Protein 1R0O (pdb70)

Radius of gyration: 18.07 Å; Cα contacts (8 Å, |Δi|>4): 239; chains: 2; bounding box: 42×41×43 Å

Foldseek 3Di:
DAAPFARHQFDDQAQHGRHHPVLNVLLQVCVQVVDDFDAPPDQDDDGHPVCVPVGSNNSNVSCVVRNRDPVSHDYD/DPAAQQARDQFPQAAQHGGHHPVLNVLQLVCLVVVDDFDAPDDLQDHHHPVCCVVGSNNSNVSCVVRRRDSCVRPHDD

Structure (mmCIF, N/CA/C/O backbone):
data_1R0O
#
_entry.id   1R0O
#
_cell.length_a   50.370
_cell.length_b   59.880
_cell.length_c   113.770
_cell.angle_alpha   90.00
_cell.angle_beta   90.00
_cell.angle_gamma   90.00
#
_symmetry.space_group_name_H-M   'P 21 21 21'
#
loop_
_entity.id
_entity.type
_entity.pdbx_description
1 polymer 'Ecdysone Response Element'
2 polymer 'Ecdysone Response Element'
3 polymer 'Ultraspiracle protein'
4 polymer 'Ecdysone receptor'
5 non-polymer 'ZINC ION'
6 water water
#
loop_
_atom_site.group_PDB
_atom_site.id
_atom_site.type_symbol
_atom_site.label_atom_id
_atom_site.label_alt_id
_atom_site.label_comp_id
_atom_site.label_asym_id
_atom_site.label_entity_id
_atom_site.label_seq_id
_atom_site.pdbx_PDB_ins_code
_atom_site.Cartn_x
_atom_site.Cartn_y
_atom_site.Cartn_z
_atom_site.occupancy
_atom_site.B_iso_or_equiv
_atom_site.auth_seq_id
_atom_site.auth_comp_id
_atom_site.auth_asym_id
_atom_site.auth_atom_id
_atom_site.pdbx_PDB_model_num
ATOM 738 N N . HIS C 3 9 ? 20.102 15.408 52.212 1.00 53.91 5 HIS A N 1
ATOM 739 C CA . HIS C 3 9 ? 19.279 14.312 51.627 1.00 54.53 5 HIS A CA 1
ATOM 740 C C . HIS C 3 9 ? 19.164 14.442 50.108 1.00 52.76 5 HIS A C 1
ATOM 741 O O . HIS C 3 9 ? 19.546 15.465 49.525 1.00 51.87 5 HIS A O 1
ATOM 748 N N . LEU C 3 10 ? 18.631 13.402 49.474 1.00 49.96 6 LEU A N 1
ATOM 749 C CA . LEU C 3 10 ? 18.487 13.381 48.022 1.00 47.14 6 LEU A CA 1
ATOM 750 C C . LEU C 3 10 ? 17.058 13.275 47.532 1.00 44.68 6 LEU A C 1
ATOM 751 O O . LEU C 3 10 ? 16.213 12.699 48.198 1.00 43.48 6 LEU A O 1
ATOM 756 N N . CYS C 3 11 ? 16.797 13.840 46.358 1.00 43.00 7 CYS A N 1
ATOM 757 C CA . CYS C 3 11 ? 15.472 13.757 45.763 1.00 41.65 7 CYS A CA 1
ATOM 758 C C . CYS C 3 11 ? 15.307 12.295 45.375 1.00 41.75 7 CYS A C 1
ATOM 759 O O . CYS C 3 11 ? 16.174 11.723 44.724 1.00 41.64 7 CYS A O 1
ATOM 762 N N . SER C 3 12 ? 14.205 11.679 45.776 1.00 41.01 8 SER A N 1
ATOM 763 C CA . SER C 3 12 ? 14.010 10.278 45.449 1.00 41.85 8 SER A CA 1
ATOM 764 C C . SER C 3 12 ? 13.581 10.105 43.996 1.00 40.38 8 SER A C 1
ATOM 765 O O . SER C 3 12 ? 13.626 8.998 43.455 1.00 40.50 8 SER A O 1
ATOM 768 N N . ILE C 3 13 ? 13.192 11.203 43.359 1.00 37.95 9 ILE A N 1
ATOM 769 C CA . ILE C 3 13 ? 12.763 11.154 41.970 1.00 35.78 9 ILE A CA 1
ATOM 770 C C . ILE C 3 13 ? 13.903 11.270 40.952 1.00 35.99 9 ILE A C 1
ATOM 771 O O . ILE C 3 13 ? 13.992 10.456 40.024 1.00 36.80 9 ILE A O 1
ATOM 776 N N . CYS C 3 14 ? 14.783 12.251 41.125 1.00 34.61 10 CYS A N 1
ATOM 777 C CA . CYS C 3 14 ? 15.857 12.448 40.154 1.00 32.86 10 CYS A CA 1
ATOM 778 C C . CYS C 3 14 ? 17.296 12.377 40.654 1.00 32.26 10 CYS A C 1
ATOM 779 O O . CYS C 3 14 ? 18.226 12.417 39.846 1.00 32.21 10 CYS A O 1
ATOM 782 N N . GLY C 3 15 ? 17.493 12.306 41.967 1.00 30.68 11 GLY A N 1
ATOM 783 C CA . GLY C 3 15 ? 18.846 12.250 42.492 1.00 31.43 11 GLY A CA 1
ATOM 784 C C . GLY C 3 15 ? 19.495 13.608 42.738 1.00 33.23 11 GLY A C 1
ATOM 785 O O . GLY C 3 15 ? 20.677 13.681 43.102 1.00 32.56 11 GLY A O 1
ATOM 786 N N . ASP C 3 16 ? 18.734 14.682 42.533 1.00 34.19 12 ASP A N 1
ATOM 787 C CA . ASP C 3 16 ? 19.224 16.047 42.766 1.00 37.63 12 ASP A CA 1
ATOM 788 C C . ASP C 3 16 ? 19.193 16.248 44.281 1.00 39.40 12 ASP A C 1
ATOM 789 O O . ASP C 3 16 ? 18.550 15.475 44.995 1.00 38.68 12 ASP A O 1
ATOM 794 N N . ARG C 3 17 ? 19.879 17.275 44.770 1.00 42.37 13 ARG A N 1
ATOM 795 C CA . ARG C 3 17 ? 19.905 17.556 46.203 1.00 46.58 13 ARG A CA 1
ATOM 796 C C . ARG C 3 17 ? 18.520 17.939 46.712 1.00 47.97 13 ARG A C 1
ATOM 797 O O . ARG C 3 17 ? 17.879 18.851 46.191 1.00 47.46 13 ARG A O 1
ATOM 805 N N . ALA C 3 18 ? 18.053 17.219 47.723 1.00 51.10 14 ALA A N 1
ATOM 806 C CA . ALA C 3 18 ? 16.747 17.496 48.297 1.00 55.26 14 ALA A CA 1
ATOM 807 C C . ALA C 3 18 ? 16.948 18.445 49.461 1.00 57.98 14 ALA A C 1
ATOM 808 O O . ALA C 3 18 ? 18.071 18.644 49.927 1.00 59.50 14 ALA A O 1
ATOM 810 N N . SER C 3 19 ? 15.858 19.035 49.928 1.00 61.09 15 SER A N 1
ATOM 811 C CA . SER C 3 19 ? 15.923 19.973 51.043 1.00 62.99 15 SER A CA 1
ATOM 812 C C . SER C 3 19 ? 14.646 19.896 51.869 1.00 63.13 15 SER A C 1
ATOM 813 O O . SER C 3 19 ? 14.189 20.898 52.422 1.00 65.13 15 SER A O 1
ATOM 816 N N . GLY C 3 20 ? 14.080 18.695 51.949 1.00 61.05 16 GLY A N 1
ATOM 817 C CA . GLY C 3 20 ? 12.849 18.497 52.690 1.00 58.78 16 GLY A CA 1
ATOM 818 C C . GLY C 3 20 ? 12.043 17.376 52.068 1.00 57.58 16 GLY A C 1
ATOM 819 O O . GLY C 3 20 ? 12.531 16.715 51.152 1.00 56.77 16 GLY A O 1
ATOM 820 N N . LYS C 3 21 ? 10.810 17.170 52.530 1.00 56.06 17 LYS A N 1
ATOM 821 C CA . LYS C 3 21 ? 9.991 16.086 52.000 1.00 55.24 17 LYS A CA 1
ATOM 822 C C . LYS C 3 21 ? 8.822 16.392 51.054 1.00 52.79 17 LYS A C 1
ATOM 823 O O . LYS C 3 21 ? 8.240 15.470 50.495 1.00 55.06 17 LYS A O 1
ATOM 829 N N . HIS C 3 22 ? 8.467 17.654 50.880 1.00 48.02 18 HIS A N 1
ATOM 830 C CA . HIS C 3 22 ? 7.381 18.044 49.970 1.00 45.94 18 HIS A CA 1
ATOM 831 C C . HIS C 3 22 ? 6.386 16.980 49.488 1.00 45.03 18 HIS A C 1
ATOM 832 O O . HIS C 3 22 ? 6.757 15.999 48.855 1.00 44.44 18 HIS A O 1
ATOM 839 N N . TYR C 3 23 ? 5.109 17.195 49.77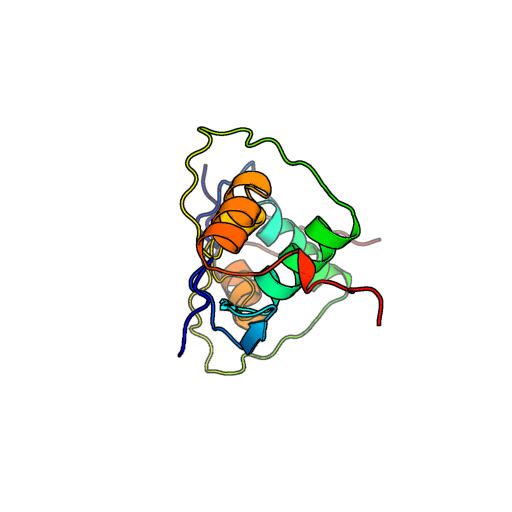1 1.00 44.65 19 TYR A N 1
ATOM 840 C CA . TYR C 3 23 ? 4.066 16.280 49.324 1.00 43.53 19 TYR A CA 1
ATOM 841 C C . TYR C 3 23 ? 4.287 14.826 49.718 1.00 43.56 19 TYR A C 1
ATOM 842 O O . TYR C 3 23 ? 3.777 13.911 49.075 1.00 43.08 19 TYR A O 1
ATOM 851 N N . GLY C 3 24 ? 5.059 14.617 50.773 1.00 44.36 20 GLY A N 1
ATOM 852 C CA . GLY C 3 24 ? 5.293 13.266 51.241 1.00 45.11 20 GLY A CA 1
ATOM 853 C C . GLY C 3 24 ? 6.640 12.607 51.023 1.00 45.92 20 GLY A C 1
ATOM 854 O O . GLY C 3 24 ? 6.949 11.643 51.718 1.00 47.88 20 GLY A O 1
ATOM 855 N N . VAL C 3 25 ? 7.460 13.089 50.095 1.00 45.02 21 VAL A N 1
ATOM 856 C CA . VAL C 3 25 ? 8.739 12.418 49.869 1.00 45.05 21 VAL A CA 1
ATOM 857 C C . VAL C 3 25 ? 9.952 13.319 49.681 1.00 44.00 21 VAL A C 1
ATOM 858 O O . VAL C 3 25 ? 9.846 14.415 49.143 1.00 44.55 21 VAL A O 1
ATOM 862 N N . TYR C 3 26 ? 11.111 12.854 50.128 1.00 43.50 22 TYR A N 1
ATOM 863 C CA . TYR C 3 26 ? 12.330 13.631 49.953 1.00 45.08 22 TYR A CA 1
ATOM 864 C C . TYR C 3 26 ? 12.473 13.975 48.469 1.00 44.42 22 TYR A C 1
ATOM 865 O O . TYR C 3 26 ? 12.772 13.102 47.653 1.00 46.24 22 TYR A O 1
ATOM 874 N N . SER C 3 27 ? 12.243 15.243 48.125 1.00 41.56 23 SER A N 1
ATOM 875 C CA . SER C 3 27 ? 12.327 15.696 46.741 1.00 39.58 23 SER A CA 1
ATOM 876 C C . SER C 3 27 ? 13.023 17.044 46.597 1.00 38.12 23 SER A C 1
ATOM 877 O O . SER C 3 27 ? 13.151 17.796 47.562 1.00 36.93 23 SER A O 1
ATOM 880 N N . CYS C 3 28 ? 13.469 17.341 45.374 1.00 36.69 24 CYS A N 1
ATOM 881 C CA . CYS C 3 28 ? 14.168 18.591 45.084 1.00 34.12 24 CYS A CA 1
ATOM 882 C C . CYS C 3 28 ? 13.179 19.686 44.701 1.00 32.84 24 CYS A C 1
ATOM 883 O O . CYS C 3 28 ? 12.009 19.414 44.414 1.00 31.60 24 CYS A O 1
ATOM 886 N N . GLU C 3 29 ? 13.663 20.923 44.707 1.00 32.86 25 GLU A N 1
ATOM 887 C CA . GLU C 3 29 ? 12.861 22.092 44.348 1.00 32.55 25 GLU A CA 1
ATOM 888 C C . GLU C 3 29 ? 12.176 21.897 42.996 1.00 31.74 25 GLU A C 1
ATOM 889 O O . GLU C 3 29 ? 11.011 22.244 42.813 1.00 32.16 25 GLU A O 1
ATOM 895 N N . GLY C 3 30 ? 12.918 21.347 42.046 1.00 29.61 26 GLY A N 1
ATOM 896 C CA . GLY C 3 30 ? 12.369 21.132 40.724 1.00 31.05 26 GLY A CA 1
ATOM 897 C C . GLY C 3 30 ? 11.208 20.163 40.729 1.00 31.44 26 GLY A C 1
ATOM 898 O O . GLY C 3 30 ? 10.103 20.496 40.296 1.00 33.52 26 GLY A O 1
ATOM 899 N N . CYS C 3 31 ? 11.454 18.954 41.215 1.00 31.48 27 CYS A N 1
ATOM 900 C CA . CYS C 3 31 ? 10.413 17.946 41.260 1.00 33.84 27 CYS A CA 1
ATOM 901 C C . CYS C 3 31 ? 9.195 18.418 42.064 1.00 34.86 27 CYS A C 1
ATOM 902 O O . CYS C 3 31 ? 8.048 18.172 41.677 1.00 35.59 27 CYS A O 1
ATOM 905 N N . LYS C 3 32 ? 9.441 19.111 43.169 1.00 35.56 28 LYS A N 1
ATOM 906 C CA . LYS C 3 32 ? 8.346 19.650 43.977 1.00 36.11 28 LYS A CA 1
ATOM 907 C C . LYS C 3 32 ? 7.601 20.688 43.130 1.00 36.12 28 LYS A C 1
ATOM 908 O O . LYS C 3 32 ? 6.376 20.630 42.982 1.00 34.12 28 LYS A O 1
ATOM 914 N N . GLY C 3 33 ? 8.356 21.632 42.568 1.00 35.08 29 GLY A N 1
ATOM 915 C CA . GLY C 3 33 ? 7.751 22.658 41.736 1.00 34.11 29 GLY A CA 1
ATOM 916 C C . GLY C 3 33 ? 6.931 22.057 40.615 1.00 35.33 29 GLY A C 1
ATOM 917 O O . GLY C 3 33 ? 5.813 22.495 40.331 1.00 33.63 29 GLY A O 1
ATOM 918 N N . PHE C 3 34 ? 7.494 21.034 39.978 1.00 36.90 30 PHE A N 1
ATOM 919 C CA . PHE C 3 34 ? 6.839 20.345 38.864 1.00 38.22 30 PHE A CA 1
ATOM 920 C C . PHE C 3 34 ? 5.553 19.634 39.303 1.00 39.26 30 PHE A C 1
ATOM 921 O O . PHE C 3 34 ? 4.504 19.766 38.666 1.00 37.91 30 PHE A O 1
ATOM 929 N N . PHE C 3 35 ? 5.638 18.875 40.391 1.00 40.15 31 PHE A N 1
ATOM 930 C CA . PHE C 3 35 ? 4.475 18.158 40.887 1.00 41.82 31 PHE A CA 1
ATOM 931 C C . PHE C 3 35 ? 3.338 19.124 41.213 1.00 42.46 31 PHE A C 1
ATOM 932 O O . PHE C 3 35 ? 2.193 18.910 40.807 1.00 42.09 31 PHE A O 1
ATOM 940 N N . LYS C 3 36 ? 3.666 20.186 41.943 1.00 42.36 32 LYS A N 1
ATOM 941 C CA . LYS C 3 36 ? 2.676 21.176 42.334 1.00 43.66 32 LYS A CA 1
ATOM 942 C C . LYS C 3 36 ? 1.936 21.734 41.135 1.00 44.12 32 LYS A C 1
ATOM 943 O O . LYS C 3 36 ? 0.707 21.704 41.092 1.00 44.92 32 LYS A O 1
ATOM 949 N N . ARG C 3 37 ? 2.684 22.248 40.163 1.00 44.19 33 ARG A N 1
ATOM 950 C CA . ARG C 3 37 ? 2.080 22.811 38.960 1.00 43.67 33 ARG A CA 1
ATOM 951 C C . ARG C 3 37 ? 1.241 21.774 38.229 1.00 44.54 33 ARG A C 1
ATOM 952 O O . ARG C 3 37 ? 0.143 22.077 37.760 1.00 45.27 33 ARG A O 1
ATOM 960 N N . THR C 3 38 ? 1.752 20.552 38.118 1.00 45.28 34 THR A N 1
ATOM 961 C CA . THR C 3 38 ? 1.016 19.510 37.411 1.00 46.90 34 THR A CA 1
ATOM 962 C C . THR C 3 38 ? -0.390 19.342 37.986 1.00 48.71 34 THR A C 1
ATOM 963 O O . THR C 3 38 ? -1.361 19.248 37.239 1.00 47.82 34 THR A O 1
ATOM 967 N N . VAL C 3 39 ? -0.492 19.317 39.312 1.00 50.66 35 VAL A N 1
ATOM 968 C CA . VAL C 3 39 ? -1.777 19.154 39.979 1.00 53.46 35 VAL A CA 1
ATOM 969 C C . VAL C 3 39 ? -2.606 20.436 39.927 1.00 55.86 35 VAL A C 1
ATOM 970 O O . VAL C 3 39 ? -3.750 20.425 39.470 1.00 56.82 35 VAL A O 1
ATOM 974 N N . ARG C 3 40 ? -2.019 21.541 40.381 1.00 57.51 36 ARG A N 1
ATOM 975 C CA . ARG C 3 40 ? -2.699 22.840 40.404 1.00 58.98 36 ARG A CA 1
ATOM 976 C C . ARG C 3 40 ? -3.494 23.183 39.146 1.00 60.04 36 ARG A C 1
ATOM 977 O O . ARG C 3 40 ? -4.643 23.626 39.234 1.00 60.76 36 ARG A O 1
ATOM 985 N N . LYS C 3 41 ? -2.878 23.003 37.981 1.00 60.22 37 LYS A N 1
ATOM 986 C CA . LYS C 3 41 ? -3.548 23.288 36.721 1.00 60.36 37 LYS A CA 1
ATOM 987 C C . LYS C 3 41 ? -4.013 21.970 36.100 1.00 60.20 37 LYS A C 1
ATOM 988 O O . LYS C 3 41 ? -4.458 21.931 34.952 1.00 58.66 37 LYS A O 1
ATOM 994 N N . ASP C 3 42 ? -3.912 20.897 36.882 1.00 60.90 38 ASP A N 1
ATOM 995 C CA . ASP C 3 42 ? -4.302 19.561 36.440 1.00 62.90 38 ASP A CA 1
ATOM 996 C C . ASP C 3 42 ? -3.930 19.370 34.972 1.00 62.44 38 ASP A C 1
ATOM 997 O O . ASP C 3 42 ? -4.763 19.526 34.073 1.00 62.62 38 ASP A O 1
ATOM 1002 N N . LEU C 3 43 ? -2.667 19.037 34.741 1.00 60.84 39 LEU A N 1
ATOM 1003 C CA . LEU C 3 43 ? -2.159 18.837 33.394 1.00 58.53 39 LEU A CA 1
ATOM 1004 C C . LEU C 3 43 ? -1.976 17.359 33.092 1.00 57.06 39 LEU A C 1
ATOM 1005 O O . LEU C 3 43 ? -1.663 16.569 33.977 1.00 56.57 39 LEU A O 1
ATOM 1010 N N . THR C 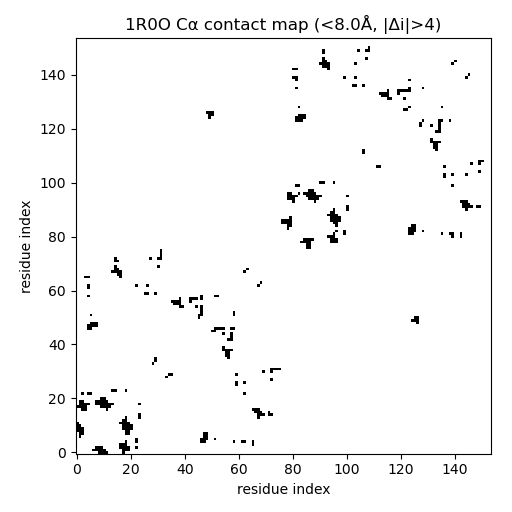3 44 ? -2.179 16.998 31.831 1.00 56.01 40 THR A N 1
ATOM 1011 C CA . THR C 3 44 ? -2.014 15.622 31.382 1.00 54.46 40 THR A CA 1
ATOM 1012 C C . THR C 3 44 ? -0.900 15.616 30.348 1.00 53.01 40 THR A C 1
ATOM 1013 O O . THR C 3 44 ? -0.933 16.387 29.389 1.00 52.11 40 THR A O 1
ATOM 1017 N N . TYR C 3 45 ? 0.088 14.751 30.545 1.00 51.79 41 TYR A N 1
ATOM 1018 C CA . TYR C 3 45 ? 1.218 14.674 29.624 1.00 50.48 41 TYR A CA 1
ATOM 1019 C C . TYR C 3 45 ? 1.203 13.391 28.805 1.00 51.19 41 TYR A C 1
ATOM 1020 O O . TYR C 3 45 ? 0.425 12.473 29.074 1.00 52.25 41 TYR A O 1
ATOM 1029 N N . ALA C 3 46 ? 2.072 13.340 27.800 1.00 51.04 42 ALA A N 1
ATOM 1030 C CA . ALA C 3 46 ? 2.190 12.172 26.933 1.00 50.82 42 ALA A CA 1
ATOM 1031 C C . ALA C 3 46 ? 3.653 11.888 26.621 1.00 50.18 42 ALA A C 1
ATOM 1032 O O . ALA C 3 46 ? 4.395 12.780 26.219 1.00 49.66 42 ALA A O 1
ATOM 1034 N N . CYS C 3 47 ? 4.062 10.639 26.812 1.00 51.28 43 CYS A N 1
ATOM 1035 C CA . CYS C 3 47 ? 5.431 10.238 26.538 1.00 52.02 43 CYS A CA 1
ATOM 1036 C C . CYS C 3 47 ? 5.606 9.998 25.039 1.00 54.05 43 CYS A C 1
ATOM 1037 O O . CYS C 3 47 ? 4.823 9.269 24.428 1.00 54.78 43 CYS A O 1
ATOM 1040 N N . ARG C 3 48 ? 6.630 10.612 24.448 1.00 56.56 44 ARG A N 1
ATOM 1041 C CA . ARG C 3 48 ? 6.879 10.463 23.021 1.00 57.73 44 ARG A CA 1
ATOM 1042 C C . ARG C 3 48 ? 7.568 9.137 22.699 1.00 58.46 44 ARG A C 1
ATOM 1043 O O . ARG C 3 48 ? 7.729 8.794 21.530 1.00 58.70 44 ARG A O 1
ATOM 1051 N N . GLU C 3 49 ? 7.994 8.411 23.732 1.00 58.31 45 GLU A N 1
ATOM 1052 C CA . GLU C 3 49 ? 8.641 7.105 23.574 1.00 57.98 45 GLU A CA 1
ATOM 1053 C C . GLU C 3 49 ? 7.674 6.085 24.158 1.00 58.00 45 GLU A C 1
ATOM 1054 O O . GLU C 3 49 ? 6.559 5.908 23.660 1.00 56.87 45 GLU A O 1
ATOM 1060 N N . ASN C 3 50 ? 8.118 5.411 25.214 1.00 57.94 46 ASN A N 1
ATOM 1061 C CA . ASN C 3 50 ? 7.291 4.441 25.905 1.00 59.29 46 ASN A CA 1
ATOM 1062 C C . ASN C 3 50 ? 6.889 5.092 27.211 1.00 58.93 46 ASN A C 1
ATOM 1063 O O . ASN C 3 50 ? 6.133 6.059 27.221 1.00 60.69 46 ASN A O 1
ATOM 1068 N N . ARG C 3 51 ? 7.371 4.563 28.320 1.00 57.13 47 ARG A N 1
ATOM 1069 C CA . ARG C 3 51 ? 7.026 5.149 29.602 1.00 54.92 47 ARG A CA 1
ATOM 1070 C C . ARG C 3 51 ? 8.063 4.692 30.573 1.00 53.93 47 ARG A C 1
ATOM 1071 O O . ARG C 3 51 ? 7.779 4.402 31.735 1.00 53.86 47 ARG A O 1
ATOM 1079 N N . ASN C 3 52 ? 9.287 4.635 30.067 1.00 53.14 48 ASN A N 1
ATOM 1080 C CA . ASN C 3 52 ? 10.425 4.208 30.850 1.00 51.98 48 ASN A CA 1
ATOM 1081 C C . ASN C 3 52 ? 11.601 5.146 30.633 1.00 49.08 48 ASN A C 1
ATOM 1082 O O . ASN C 3 52 ? 12.754 4.724 30.733 1.00 49.18 48 ASN A O 1
ATOM 1087 N N . CYS C 3 53 ? 11.310 6.414 30.337 1.00 45.35 49 CYS A N 1
ATOM 1088 C CA . CYS C 3 53 ? 12.358 7.416 30.132 1.00 42.15 49 CYS A CA 1
ATOM 1089 C C . CYS C 3 53 ? 13.219 7.599 31.392 1.00 39.26 49 CYS A C 1
ATOM 1090 O O . CYS C 3 53 ? 12.722 7.511 32.509 1.00 36.35 49 CYS A O 1
ATOM 1093 N N . ILE C 3 54 ? 14.505 7.874 31.193 1.00 38.98 50 ILE A N 1
ATOM 1094 C CA . ILE C 3 54 ? 15.469 8.053 32.283 1.00 38.84 50 ILE A CA 1
ATOM 1095 C C . ILE C 3 54 ? 15.081 8.890 33.510 1.00 40.60 50 ILE A C 1
ATOM 1096 O O . ILE C 3 54 ? 15.061 8.374 34.616 1.00 44.08 50 ILE A O 1
ATOM 1101 N N . ILE C 3 55 ? 14.791 10.170 33.350 1.00 37.81 51 ILE A N 1
ATOM 1102 C CA . ILE C 3 55 ? 14.439 10.989 34.525 1.00 35.44 51 ILE A CA 1
ATOM 1103 C C . ILE C 3 55 ? 15.446 10.975 35.686 1.00 34.97 51 ILE A C 1
ATOM 1104 O O . ILE C 3 55 ? 15.331 10.190 36.633 1.00 35.09 51 ILE A O 1
ATOM 1109 N N . ASP C 3 56 ? 16.425 11.867 35.618 1.00 34.40 52 ASP A N 1
ATOM 1110 C CA . ASP C 3 56 ? 17.414 12.009 36.677 1.00 32.55 52 ASP A CA 1
ATOM 1111 C C . ASP C 3 56 ? 17.719 13.509 36.779 1.00 32.11 52 ASP A C 1
ATOM 1112 O O . ASP C 3 56 ? 17.056 14.315 36.119 1.00 31.64 52 ASP A O 1
ATOM 1117 N N . LYS C 3 57 ? 18.697 13.894 37.594 1.00 32.69 53 LYS A N 1
ATOM 1118 C CA . LYS C 3 57 ? 19.005 15.311 37.757 1.00 32.11 53 LYS A CA 1
ATOM 1119 C C . LYS C 3 57 ? 19.409 15.997 36.447 1.00 32.54 53 LYS A C 1
ATOM 1120 O O . LYS C 3 57 ? 19.338 17.215 36.334 1.00 33.18 53 LYS A O 1
ATOM 1126 N N . ARG C 3 58 ? 19.805 15.212 35.451 1.00 32.13 54 ARG A N 1
ATOM 1127 C CA . ARG C 3 58 ? 20.225 15.765 34.171 1.00 32.64 54 ARG A CA 1
ATOM 1128 C C . ARG C 3 58 ? 19.163 15.772 33.087 1.00 31.69 54 ARG A C 1
ATOM 1129 O O . ARG C 3 58 ? 19.021 16.760 32.371 1.00 32.34 54 ARG A O 1
ATOM 1137 N N . GLN C 3 59 ? 18.432 14.669 32.964 1.00 30.02 55 GLN A N 1
ATOM 1138 C CA . GLN C 3 59 ? 17.423 14.529 31.918 1.00 30.05 55 GLN A CA 1
ATOM 1139 C C . GLN C 3 59 ? 15.979 14.680 32.339 1.00 29.61 55 GLN A C 1
ATOM 1140 O O . GLN C 3 59 ? 15.088 14.504 31.495 1.00 29.68 55 GLN A O 1
ATOM 1146 N N . ARG C 3 60 ? 15.731 14.954 33.613 1.00 28.73 56 ARG A N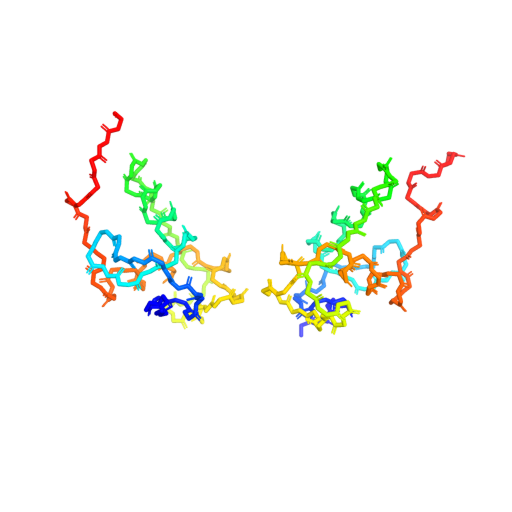 1
ATOM 1147 C CA . ARG C 3 60 ? 14.361 15.040 34.098 1.00 28.61 56 ARG A CA 1
ATOM 1148 C C . ARG C 3 60 ? 13.366 15.821 33.245 1.00 28.88 56 ARG A C 1
ATOM 1149 O O . ARG C 3 60 ? 12.174 15.500 33.237 1.00 29.54 56 ARG A O 1
ATOM 1157 N N . ASN C 3 61 ? 13.845 16.829 32.520 1.00 28.16 57 ASN A N 1
ATOM 1158 C CA . ASN C 3 61 ? 12.985 17.637 31.676 1.00 28.62 57 ASN A CA 1
ATOM 1159 C C . ASN C 3 61 ? 12.805 17.063 30.272 1.00 30.99 57 ASN A C 1
ATOM 1160 O O . ASN C 3 61 ? 12.231 17.721 29.417 1.00 29.87 57 ASN A O 1
ATOM 1165 N N . ARG C 3 62 ? 13.282 15.854 30.006 1.00 31.21 58 ARG A N 1
ATOM 1166 C CA . ARG C 3 62 ? 13.098 15.340 28.653 1.00 34.97 58 ARG A CA 1
ATOM 1167 C C . ARG C 3 62 ? 11.718 14.723 28.414 1.00 35.71 58 ARG A C 1
ATOM 1168 O O . ARG C 3 62 ? 11.277 14.620 27.266 1.00 34.78 58 ARG A O 1
ATOM 1176 N N . CYS C 3 63 ? 11.037 14.336 29.496 1.00 36.92 59 CYS A N 1
ATOM 1177 C CA . CYS C 3 63 ? 9.692 13.757 29.401 1.00 37.81 59 CYS A CA 1
ATOM 1178 C C . CYS C 3 63 ? 8.855 14.122 30.624 1.00 37.19 59 CYS A C 1
ATOM 1179 O O . CYS C 3 63 ? 9.092 13.613 31.729 1.00 36.37 59 CYS A O 1
ATOM 1182 N N . GLN C 3 64 ? 7.875 14.998 30.424 1.00 36.89 60 GLN A N 1
ATOM 1183 C CA . GLN C 3 64 ? 7.020 15.421 31.527 1.00 38.31 60 GLN A CA 1
ATOM 1184 C C . GLN C 3 64 ? 6.181 14.256 32.039 1.00 37.79 60 GLN A C 1
ATOM 1185 O O . GLN C 3 64 ? 5.924 14.135 33.239 1.00 35.70 60 GLN A O 1
ATOM 1191 N N . TYR C 3 65 ? 5.765 13.393 31.118 1.00 38.36 61 TYR A N 1
ATOM 1192 C CA . TYR C 3 65 ? 4.953 12.243 31.482 1.00 38.42 61 TYR A CA 1
ATOM 1193 C C . TYR C 3 65 ? 5.699 11.331 32.447 1.00 38.44 61 TYR A C 1
ATOM 1194 O O . TYR C 3 65 ? 5.191 10.982 33.518 1.00 38.29 61 TYR A O 1
ATOM 1203 N N . CYS C 3 66 ? 6.907 10.934 32.060 1.00 38.19 62 CYS A N 1
ATOM 1204 C CA . CYS C 3 66 ? 7.692 10.037 32.890 1.00 37.60 62 CYS A CA 1
ATOM 1205 C C . CYS C 3 66 ? 8.119 10.682 34.203 1.00 36.60 62 CYS A C 1
ATOM 1206 O O . CYS C 3 66 ? 8.242 10.004 35.224 1.00 37.50 62 CYS A O 1
ATOM 1209 N N . ARG C 3 67 ? 8.323 11.993 34.196 1.00 36.55 63 ARG A N 1
ATOM 1210 C CA . ARG C 3 67 ? 8.718 12.669 35.435 1.00 35.84 63 ARG A CA 1
ATOM 1211 C C . ARG C 3 67 ? 7.561 12.588 36.436 1.00 35.22 63 ARG A C 1
ATOM 1212 O O . ARG C 3 67 ? 7.749 12.174 37.580 1.00 35.11 63 ARG A O 1
ATOM 1220 N N . TYR C 3 68 ? 6.369 12.980 35.998 1.00 35.81 64 TYR A N 1
ATOM 1221 C CA . TYR C 3 68 ? 5.189 12.954 36.855 1.00 38.12 64 TYR A CA 1
ATOM 1222 C C . TYR C 3 68 ? 4.952 11.553 37.405 1.00 39.07 64 TYR A C 1
ATOM 1223 O O . TYR C 3 68 ? 4.813 11.366 38.622 1.00 37.88 64 TYR A O 1
ATOM 1232 N N . GLN C 3 69 ? 4.905 10.571 36.504 1.00 39.98 65 GLN A N 1
ATOM 1233 C CA . GLN C 3 69 ? 4.688 9.185 36.904 1.00 39.24 65 GLN A CA 1
ATOM 1234 C C . GLN C 3 69 ? 5.664 8.782 37.987 1.00 38.54 65 GLN A C 1
ATOM 1235 O O . GLN C 3 69 ? 5.284 8.139 38.968 1.00 38.98 65 GLN A O 1
ATOM 1241 N N . LYS C 3 70 ? 6.928 9.161 37.812 1.00 36.96 66 LYS A N 1
ATOM 1242 C CA . LYS C 3 70 ? 7.943 8.807 38.786 1.00 35.10 66 LYS A CA 1
ATOM 1243 C C . LYS C 3 70 ? 7.690 9.541 40.093 1.00 35.49 66 LYS A C 1
ATOM 1244 O O . LYS C 3 70 ? 8.094 9.088 41.158 1.00 35.63 66 LYS A O 1
ATOM 1250 N N . CYS C 3 71 ? 7.023 10.685 40.009 1.00 37.53 67 CYS A N 1
ATOM 1251 C CA . CYS C 3 71 ? 6.677 11.441 41.205 1.00 40.34 67 CYS A CA 1
ATOM 1252 C C . CYS C 3 71 ? 5.669 10.579 41.953 1.00 41.54 67 CYS A C 1
ATOM 1253 O O . CYS C 3 71 ? 5.786 10.353 43.151 1.00 42.48 67 CYS A O 1
ATOM 1256 N N . LEU C 3 72 ? 4.692 10.070 41.218 1.00 43.16 68 LEU A N 1
ATOM 1257 C CA . LEU C 3 72 ? 3.672 9.212 41.799 1.00 44.57 68 LEU A CA 1
ATOM 1258 C C . LEU C 3 72 ? 4.243 7.925 42.406 1.00 44.74 68 LEU A C 1
ATOM 1259 O O . LEU C 3 72 ? 3.919 7.571 43.541 1.00 44.78 68 LEU A O 1
ATOM 1264 N N . THR C 3 73 ? 5.100 7.231 41.662 1.00 44.79 69 THR A N 1
ATOM 1265 C CA . THR C 3 73 ? 5.652 5.977 42.153 1.00 45.53 69 THR A CA 1
ATOM 1266 C C . THR C 3 73 ? 6.587 6.172 43.338 1.00 46.16 69 THR A C 1
ATOM 1267 O O . THR C 3 73 ? 6.784 5.254 44.133 1.00 46.07 69 THR A O 1
ATOM 1271 N N . CYS C 3 74 ? 7.156 7.364 43.471 1.00 47.59 70 CYS A N 1
ATOM 1272 C CA . CYS C 3 74 ? 8.065 7.614 44.582 1.00 48.71 70 CYS A CA 1
ATOM 1273 C C . CYS C 3 74 ? 7.347 7.991 45.875 1.00 49.77 70 CYS A C 1
ATOM 1274 O O . CYS C 3 74 ? 7.981 8.168 46.921 1.00 49.37 70 CYS A O 1
ATOM 1277 N N . GLY C 3 75 ? 6.027 8.104 45.809 1.00 50.90 71 GLY A N 1
ATOM 1278 C CA . GLY C 3 75 ? 5.285 8.434 47.008 1.00 55.01 71 GLY A CA 1
ATOM 1279 C C . GLY C 3 75 ? 4.619 9.792 47.011 1.00 57.35 71 GLY A C 1
ATOM 1280 O O . GLY C 3 75 ? 3.689 10.009 47.785 1.00 57.71 71 GLY A O 1
ATOM 1281 N N . MET C 3 76 ? 5.080 10.715 46.172 1.00 59.27 72 MET A N 1
ATOM 1282 C CA . MET C 3 76 ? 4.439 12.024 46.139 1.00 61.00 72 MET A CA 1
ATOM 1283 C C . MET C 3 76 ? 2.958 11.757 45.965 1.00 63.04 72 MET A C 1
ATOM 1284 O O . MET C 3 76 ? 2.530 11.110 45.009 1.00 63.68 72 MET A O 1
ATOM 1289 N N . LYS C 3 77 ? 2.173 12.235 46.911 1.00 66.02 73 LYS A N 1
ATOM 1290 C CA . LYS C 3 77 ? 0.744 12.038 46.842 1.00 69.25 73 LYS A CA 1
ATOM 1291 C C . LYS C 3 77 ? 0.090 13.382 46.650 1.00 70.42 73 LYS A C 1
ATOM 1292 O O . LYS C 3 77 ? 0.558 14.390 47.169 1.00 70.38 73 LYS A O 1
ATOM 1298 N N . ARG C 3 78 ? -0.982 13.402 45.874 1.00 72.97 74 ARG A N 1
ATOM 1299 C CA . ARG C 3 78 ? -1.718 14.631 45.671 1.00 75.25 74 ARG A CA 1
ATOM 1300 C C . ARG C 3 78 ? -2.314 14.889 47.061 1.00 76.50 74 ARG A C 1
ATOM 1301 O O . ARG C 3 78 ? -1.724 14.488 48.064 1.00 77.26 74 ARG A O 1
ATOM 1309 N N . GLU C 3 79 ? -3.475 15.528 47.139 1.00 77.43 75 GLU A N 1
ATOM 1310 C CA . GLU C 3 79 ? -4.085 15.813 48.440 1.00 77.95 75 GLU A CA 1
ATOM 1311 C C . GLU C 3 79 ? -3.195 16.726 49.284 1.00 76.91 75 GLU A C 1
ATOM 1312 O O . GLU C 3 79 ? -3.694 17.547 50.047 1.00 76.50 75 GLU A O 1
ATOM 1318 N N . ALA C 3 80 ? -1.879 16.571 49.152 1.00 76.54 76 ALA A N 1
ATOM 1319 C CA . ALA C 3 80 ? -0.930 17.396 49.891 1.00 76.88 76 ALA A CA 1
ATOM 1320 C C . ALA C 3 80 ? -0.809 18.740 49.186 1.00 77.01 76 ALA A C 1
ATOM 1321 O O . ALA C 3 80 ? -0.188 19.676 49.696 1.00 76.45 76 ALA A O 1
ATOM 1323 N N . VAL C 3 81 ? -1.413 18.824 48.007 1.00 77.42 77 VAL A N 1
ATOM 1324 C CA . VAL C 3 81 ? -1.387 20.046 47.228 1.00 78.66 77 VAL A CA 1
ATOM 1325 C C . VAL C 3 81 ? -2.709 20.793 47.315 1.00 79.31 77 VAL A C 1
ATOM 1326 O O . VAL C 3 81 ? -3.735 20.330 46.812 1.00 78.64 77 VAL A O 1
ATOM 1330 N N . GLN C 3 82 ? -2.670 21.944 47.976 1.00 80.92 78 GLN A N 1
ATOM 1331 C CA . GLN C 3 82 ? -3.836 22.801 48.115 1.00 82.55 78 GLN A CA 1
ATOM 1332 C C . GLN C 3 82 ? -3.927 23.517 46.778 1.00 84.15 78 GLN A C 1
ATOM 1333 O O . GLN C 3 82 ? -3.229 23.148 45.839 1.00 84.42 78 GLN A O 1
ATOM 1339 N N . GLU C 3 83 ? -4.756 24.546 46.671 1.00 85.65 79 GLU A N 1
ATOM 1340 C CA . GLU C 3 83 ? -4.868 25.225 45.388 1.00 87.82 79 GLU A CA 1
ATOM 1341 C C . GLU C 3 83 ? -5.417 26.653 45.420 1.00 88.87 79 GLU A C 1
ATOM 1342 O O . GLU C 3 83 ? -6.451 26.929 46.024 1.00 89.72 79 GLU A O 1
ATOM 1344 N N . GLU C 3 84 ? -4.700 27.557 44.756 1.00 89.32 80 GLU A N 1
ATOM 1345 C CA . GLU C 3 84 ? -5.074 28.966 44.659 1.00 89.92 80 GLU A CA 1
ATOM 1346 C C . GLU C 3 84 ? -5.537 29.527 46.000 1.00 90.63 80 GLU A C 1
ATOM 1347 O O . GLU C 3 84 ? -4.694 29.638 46.918 1.00 90.55 80 GLU A O 1
ATOM 1349 N N . GLU D 4 6 ? 23.714 10.682 18.546 1.00 54.39 4 GLU B N 1
ATOM 1350 C CA . GLU D 4 6 ? 22.710 11.742 18.212 1.00 54.12 4 GLU B CA 1
ATOM 1351 C C . GLU D 4 6 ? 23.390 12.900 17.464 1.00 54.09 4 GLU B C 1
ATOM 1352 O O . GLU D 4 6 ? 22.920 13.324 16.423 1.00 56.55 4 GLU B O 1
ATOM 1358 N N . GLU D 4 7 ? 24.483 13.406 18.018 1.00 52.77 5 GLU B N 1
ATOM 1359 C CA . GLU D 4 7 ? 25.268 14.488 17.424 1.00 52.03 5 GLU B CA 1
ATOM 1360 C C . GLU D 4 7 ? 26.131 15.178 18.446 1.00 49.07 5 GLU B C 1
ATOM 1361 O O . GLU D 4 7 ? 27.337 15.363 18.226 1.00 51.83 5 GLU B O 1
ATOM 1367 N N . LEU D 4 8 ? 25.503 15.570 19.544 1.00 41.79 6 LEU B N 1
ATOM 1368 C CA . LEU D 4 8 ? 26.196 16.179 20.668 1.00 39.83 6 LEU B CA 1
ATOM 1369 C C . LEU D 4 8 ? 26.645 17.630 20.632 1.00 37.33 6 LEU B C 1
ATOM 1370 O O . LEU D 4 8 ? 27.434 18.062 19.782 1.00 38.67 6 LEU B O 1
ATOM 1375 N N . CYS D 4 9 ? 26.127 18.377 21.589 1.00 36.01 7 CYS B N 1
ATOM 1376 C CA . CYS D 4 9 ? 26.484 19.770 21.758 1.00 33.89 7 CYS B CA 1
ATOM 1377 C C . CYS D 4 9 ? 27.903 19.713 22.339 1.00 32.51 7 CYS B C 1
ATOM 1378 O O . CYS D 4 9 ? 28.153 18.975 23.290 1.00 29.79 7 CYS B O 1
ATOM 1381 N N . LEU D 4 10 ? 28.826 20.484 21.773 1.00 30.77 8 LEU B N 1
ATOM 1382 C CA . LEU D 4 10 ? 30.203 20.469 22.25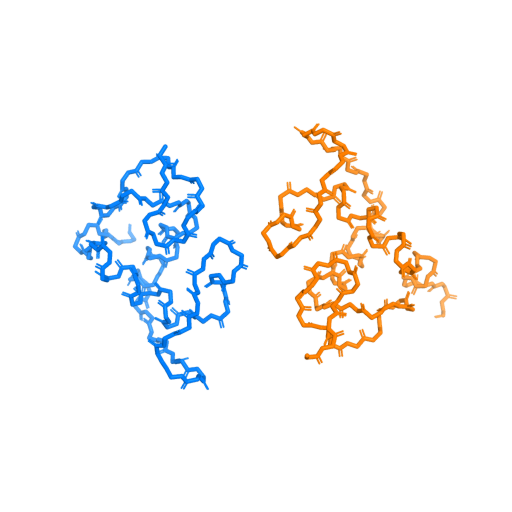3 1.00 31.04 8 LEU B CA 1
ATOM 1383 C C . LEU D 4 10 ? 30.335 21.025 23.655 1.00 31.11 8 LEU B C 1
ATOM 1384 O O . LEU D 4 10 ? 31.340 20.803 24.332 1.00 31.26 8 LEU B O 1
ATOM 1389 N N . VAL D 4 11 ? 29.310 21.738 24.103 1.00 28.09 9 VAL B N 1
ATOM 1390 C CA . VAL D 4 11 ? 29.345 22.312 25.432 1.00 27.33 9 VAL B CA 1
ATOM 1391 C C . VAL D 4 11 ? 28.825 21.386 26.537 1.00 28.87 9 VAL B C 1
ATOM 1392 O O . VAL D 4 11 ? 29.564 21.059 27.472 1.00 27.56 9 VAL B O 1
ATOM 1396 N N . CYS D 4 12 ? 27.561 20.962 26.422 1.00 28.72 10 CYS B N 1
ATOM 1397 C CA . CYS D 4 12 ? 26.943 20.158 27.467 1.00 28.46 10 CYS B CA 1
ATOM 1398 C C . CYS D 4 12 ? 26.612 18.690 27.207 1.00 27.78 10 CYS B C 1
ATOM 1399 O O . CYS D 4 12 ? 26.175 18.001 28.124 1.00 26.93 10 CYS B O 1
ATOM 1402 N N . GLY D 4 13 ? 26.786 18.220 25.976 1.00 29.72 11 GLY B N 1
ATOM 1403 C CA . GLY D 4 13 ? 26.472 16.831 25.663 1.00 28.86 11 GLY B CA 1
ATOM 1404 C C . GLY D 4 13 ? 25.004 16.537 25.377 1.00 30.37 11 GLY B C 1
ATOM 1405 O O . GLY D 4 13 ? 24.639 15.380 25.130 1.00 29.16 11 GLY B O 1
ATOM 1406 N N . ASP D 4 14 ? 24.150 17.562 25.444 1.00 30.26 12 ASP B N 1
ATOM 1407 C CA . ASP D 4 14 ? 22.727 17.397 25.127 1.00 29.77 12 ASP B CA 1
ATOM 1408 C C . ASP D 4 14 ? 22.737 17.162 23.613 1.00 30.50 12 ASP B C 1
ATOM 1409 O O . ASP D 4 14 ? 23.805 17.171 22.992 1.00 31.00 12 ASP B O 1
ATOM 1414 N N . ARG D 4 15 ? 21.579 16.960 22.999 1.00 31.67 13 ARG B N 1
ATOM 1415 C CA . ARG D 4 15 ? 21.560 16.752 21.558 1.00 33.19 13 ARG B CA 1
ATOM 1416 C C . ARG D 4 15 ? 21.720 18.089 20.822 1.00 33.91 13 ARG B C 1
ATOM 1417 O O . ARG D 4 15 ? 20.992 19.044 21.078 1.00 32.72 13 ARG B O 1
ATOM 1425 N N . ALA D 4 16 ? 22.697 18.179 19.925 1.00 34.70 14 ALA B N 1
ATOM 1426 C CA . ALA D 4 16 ? 22.894 19.423 19.167 1.00 35.16 14 ALA B CA 1
ATOM 1427 C C . ALA D 4 16 ? 21.781 19.581 18.125 1.00 34.74 14 ALA B C 1
ATOM 1428 O O . ALA D 4 16 ? 21.296 18.597 17.573 1.00 34.71 14 ALA B O 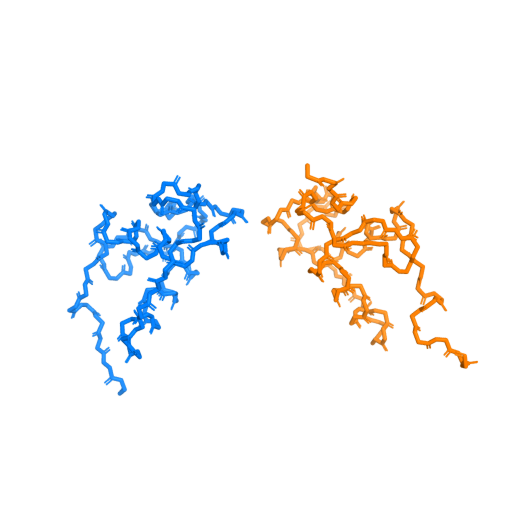1
ATOM 1430 N N . SER D 4 17 ? 21.378 20.817 17.859 1.00 35.31 15 SER B N 1
ATOM 1431 C CA . SER D 4 17 ? 20.319 21.075 16.887 1.00 36.20 15 SER B CA 1
ATOM 1432 C C . SER D 4 17 ? 20.917 21.647 15.615 1.00 35.68 15 SER B C 1
ATOM 1433 O O . SER D 4 17 ? 20.244 21.752 14.598 1.00 36.50 15 SER B O 1
ATOM 1436 N N . GLY D 4 18 ? 22.184 22.029 15.686 1.00 35.90 16 GLY B N 1
ATOM 1437 C CA . GLY D 4 18 ? 22.854 22.587 14.531 1.00 36.69 16 GLY B CA 1
ATOM 1438 C C . GLY D 4 18 ? 24.066 23.383 14.962 1.00 38.49 16 GLY B C 1
ATOM 1439 O O . GLY D 4 18 ? 24.432 23.386 16.146 1.00 37.47 16 GLY B O 1
ATOM 1440 N N . TYR D 4 19 ? 24.709 24.041 14.005 1.00 38.35 17 TYR B N 1
ATOM 1441 C CA . TYR D 4 19 ? 25.864 24.855 14.319 1.00 39.89 17 TYR B CA 1
ATOM 1442 C C . TYR D 4 19 ? 25.309 26.221 14.674 1.00 39.31 17 TYR B C 1
ATOM 1443 O O . TYR D 4 19 ? 24.499 26.778 13.941 1.00 41.39 17 TYR B O 1
ATOM 1452 N N . HIS D 4 20 ? 25.712 26.743 15.822 1.00 38.37 18 HIS B N 1
ATOM 1453 C CA . HIS D 4 20 ? 25.233 28.042 16.255 1.00 37.57 18 HIS B CA 1
ATOM 1454 C C . HIS D 4 20 ? 26.417 28.913 16.567 1.00 37.28 18 HIS B C 1
ATOM 1455 O O . HIS D 4 20 ? 27.219 28.593 17.448 1.00 35.96 18 HIS B O 1
ATOM 1462 N N . TYR D 4 21 ? 26.529 30.011 15.825 1.00 35.52 19 TYR B N 1
ATOM 1463 C CA . TYR D 4 21 ? 27.642 30.927 16.004 1.00 34.82 19 TYR B CA 1
ATOM 1464 C C . TYR D 4 21 ? 28.956 30.166 15.793 1.00 35.33 19 TYR B C 1
ATOM 1465 O O . TYR D 4 21 ? 29.940 30.364 16.520 1.00 34.87 19 TYR B O 1
ATOM 1474 N N . ASN D 4 22 ? 28.942 29.273 14.800 1.00 36.02 20 ASN B N 1
ATOM 1475 C CA . ASN D 4 22 ? 30.115 28.472 14.425 1.00 38.29 20 ASN B CA 1
ATOM 1476 C C . ASN D 4 22 ? 30.505 27.246 15.284 1.00 37.62 20 ASN B C 1
ATOM 1477 O O . ASN D 4 22 ? 31.655 26.801 15.235 1.00 37.84 20 ASN B O 1
ATOM 1482 N N . ALA D 4 23 ? 29.573 26.701 16.064 1.00 36.35 21 ALA B N 1
ATOM 1483 C CA . ALA D 4 23 ? 29.868 25.508 16.870 1.00 33.80 21 ALA B CA 1
ATOM 1484 C C . ALA D 4 23 ? 28.634 24.634 17.028 1.00 32.66 21 ALA B C 1
ATOM 1485 O O . ALA D 4 23 ? 27.527 25.138 17.205 1.00 31.32 21 ALA B O 1
ATOM 1487 N N . LEU D 4 24 ? 28.843 23.321 16.959 1.00 31.35 22 LEU B N 1
ATOM 1488 C CA . LEU D 4 24 ? 27.774 22.336 17.086 1.00 29.80 22 LEU B CA 1
ATOM 1489 C C . LEU D 4 24 ? 27.294 22.369 18.536 1.00 29.01 22 LEU B C 1
ATOM 1490 O O . LEU D 4 24 ? 28.002 21.918 19.438 1.00 30.75 22 LEU B O 1
ATOM 1495 N N . THR D 4 25 ? 26.088 22.892 18.757 1.00 29.42 23 THR B N 1
ATOM 1496 C CA . THR D 4 25 ? 25.542 23.044 20.108 1.00 27.93 23 THR B CA 1
ATOM 1497 C C . THR D 4 25 ? 24.023 22.794 20.188 1.00 27.70 23 THR B C 1
ATOM 1498 O O . THR D 4 25 ? 23.348 22.697 19.157 1.00 26.21 23 THR B O 1
ATOM 1502 N N . CYS D 4 26 ? 23.487 22.708 21.409 1.00 25.90 24 CYS B N 1
ATOM 1503 C CA . CYS D 4 26 ? 22.053 22.459 21.599 1.00 25.72 24 CYS B CA 1
ATOM 1504 C C . CYS D 4 26 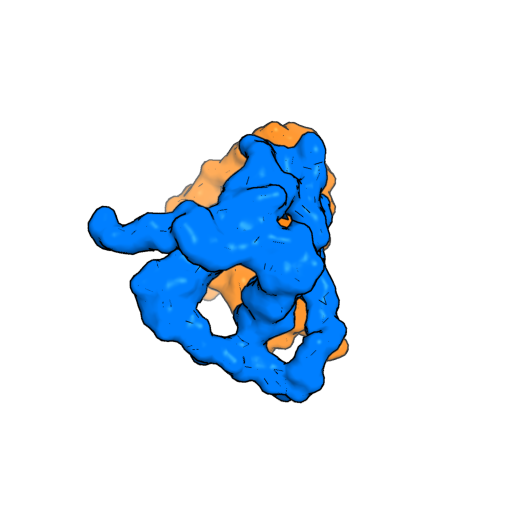? 21.277 23.775 21.694 1.00 27.53 24 CYS B C 1
ATOM 1505 O O . CYS D 4 26 ? 21.876 24.853 21.730 1.00 28.13 24 CYS B O 1
ATOM 1508 N N . GLU D 4 27 ? 19.951 23.705 21.742 1.00 28.74 25 GLU B N 1
ATOM 1509 C CA . GLU D 4 27 ? 19.161 24.931 21.840 1.00 29.33 25 GLU B CA 1
ATOM 1510 C C . GLU D 4 27 ? 19.470 25.682 23.130 1.00 28.59 25 GLU B C 1
ATOM 1511 O O . GLU D 4 27 ? 19.577 26.910 23.138 1.00 30.30 25 GLU B O 1
ATOM 1517 N N . GLY D 4 28 ? 19.634 24.946 24.221 1.00 29.33 26 GLY B N 1
ATOM 1518 C CA . GLY D 4 28 ? 19.948 25.585 25.480 1.00 26.05 26 GLY B CA 1
ATOM 1519 C C . GLY D 4 28 ? 21.199 26.433 25.395 1.00 26.21 26 GLY B C 1
ATOM 1520 O O . GLY D 4 28 ? 21.173 27.603 25.753 1.00 27.28 26 GLY B O 1
ATOM 1521 N N . CYS D 4 29 ? 22.295 25.866 24.909 1.00 26.35 27 CYS B N 1
ATOM 1522 C CA . CYS D 4 29 ? 23.546 26.621 24.822 1.00 27.00 27 CYS B CA 1
ATOM 1523 C C . CYS D 4 29 ? 23.504 27.745 23.778 1.00 28.46 27 CYS B C 1
ATOM 1524 O O . CYS D 4 29 ? 24.119 28.795 23.943 1.00 27.83 27 CYS B O 1
ATOM 1527 N N . LYS D 4 30 ? 22.754 27.523 22.709 1.00 29.54 28 LYS B N 1
ATOM 1528 C CA . LYS D 4 30 ? 22.589 28.528 21.675 1.00 30.19 28 LYS B CA 1
ATOM 1529 C C . LYS D 4 30 ? 21.995 29.771 22.339 1.00 31.07 28 LYS B C 1
ATOM 1530 O O . LYS D 4 30 ? 22.537 30.871 22.238 1.00 31.95 28 LYS B O 1
ATOM 1536 N N . GLY D 4 31 ? 20.874 29.577 23.030 1.00 31.43 29 GLY B N 1
ATOM 1537 C CA . GLY D 4 31 ? 20.216 30.678 23.711 1.00 29.15 29 GLY B CA 1
ATOM 1538 C C . GLY D 4 31 ? 21.041 31.239 24.858 1.00 28.17 29 GLY B C 1
ATOM 1539 O O . GLY D 4 31 ? 21.076 32.442 25.062 1.00 29.33 29 GLY B O 1
ATOM 1540 N N . PHE D 4 32 ? 21.707 30.381 25.618 1.00 26.90 30 PHE B N 1
ATOM 1541 C CA . PHE D 4 32 ? 22.498 30.890 26.728 1.00 27.08 30 PHE B CA 1
ATOM 1542 C C . PHE D 4 32 ? 23.593 31.769 26.176 1.00 26.73 30 PHE B C 1
ATOM 1543 O O . PHE D 4 32 ? 23.898 32.820 26.729 1.00 27.95 30 PHE B O 1
ATOM 1551 N N . PHE D 4 33 ? 24.192 31.336 25.078 1.00 27.62 31 PHE B N 1
ATOM 1552 C CA . PHE D 4 33 ? 25.274 32.111 24.503 1.00 27.67 31 PHE B CA 1
ATOM 1553 C C . PHE D 4 33 ? 24.799 33.459 23.992 1.00 28.10 31 PHE B C 1
ATOM 1554 O O . PHE D 4 33 ? 25.405 34.494 24.280 1.00 26.25 31 PHE B O 1
ATOM 1562 N N . ARG D 4 34 ? 23.719 33.422 23.216 1.00 28.92 32 ARG B N 1
ATOM 1563 C CA . ARG D 4 34 ? 23.123 34.610 22.632 1.00 29.51 32 ARG B CA 1
ATOM 1564 C C . ARG D 4 34 ? 22.746 35.636 23.706 1.00 28.91 32 ARG B C 1
ATOM 1565 O O . ARG D 4 34 ? 23.045 36.824 23.580 1.00 27.00 32 ARG B O 1
ATOM 1573 N N . ARG D 4 35 ? 22.092 35.192 24.770 1.00 29.62 33 ARG B N 1
ATOM 1574 C CA . ARG D 4 35 ? 21.715 36.138 25.826 1.00 29.66 33 ARG B CA 1
ATOM 1575 C C . ARG D 4 35 ? 22.956 36.727 26.490 1.00 28.54 33 ARG B C 1
ATOM 1576 O O . ARG D 4 35 ? 23.112 37.941 26.568 1.00 27.05 33 ARG B O 1
ATOM 1584 N N . SER D 4 36 ? 23.844 35.851 26.950 1.00 27.29 34 SER B N 1
ATOM 1585 C CA . SER D 4 36 ? 25.066 36.285 27.612 1.00 26.01 34 SER B CA 1
ATOM 1586 C C . SER D 4 36 ? 25.845 37.328 26.823 1.00 26.47 34 SER B C 1
ATOM 1587 O O . SER D 4 36 ? 26.317 38.315 27.389 1.00 26.59 34 SER B O 1
ATOM 1590 N N . VAL D 4 37 ? 25.979 37.111 25.517 1.00 27.90 35 VAL B N 1
ATOM 1591 C CA . VAL D 4 37 ? 26.738 38.029 24.662 1.00 28.14 35 VAL B CA 1
ATOM 1592 C C . VAL D 4 37 ? 26.024 39.363 24.389 1.00 27.47 35 VAL B C 1
ATOM 1593 O O . VAL D 4 37 ? 26.624 40.433 24.521 1.00 27.69 35 VAL B O 1
ATOM 1597 N N . THR D 4 38 ? 24.752 39.301 24.015 1.00 27.77 36 THR B N 1
ATOM 1598 C CA . THR D 4 38 ? 24.004 40.515 23.718 1.00 28.65 36 THR B CA 1
ATOM 1599 C C . THR D 4 38 ? 23.966 41.440 24.927 1.00 28.98 36 THR B C 1
ATOM 1600 O O . THR D 4 38 ? 23.899 42.662 24.780 1.00 31.13 36 THR B O 1
ATOM 1604 N N . LYS D 4 39 ? 24.001 40.867 26.124 1.00 28.35 37 LYS B N 1
ATOM 1605 C CA . LYS D 4 39 ? 23.985 41.684 27.322 1.00 27.33 37 LYS B CA 1
ATOM 1606 C C . LYS D 4 39 ? 25.377 41.867 27.888 1.00 26.70 37 LYS B C 1
ATOM 1607 O O . LYS D 4 39 ? 25.535 42.525 28.910 1.00 28.05 37 LYS B O 1
ATOM 1613 N N . SER D 4 40 ? 26.385 41.287 27.248 1.00 24.53 38 SER B N 1
ATOM 1614 C CA . SER D 4 40 ? 27.745 41.420 27.754 1.00 27.99 38 SER B CA 1
ATOM 1615 C C . SER D 4 40 ? 27.836 41.028 29.240 1.00 29.24 38 SER B C 1
ATOM 1616 O O . SER D 4 40 ? 28.608 41.615 29.995 1.00 29.49 38 SER B O 1
ATOM 1619 N N . ALA D 4 41 ? 27.051 40.034 29.643 1.00 27.14 39 ALA B N 1
ATOM 1620 C CA . ALA D 4 41 ? 27.033 39.562 31.010 1.00 27.79 39 ALA B CA 1
ATOM 1621 C C . ALA D 4 41 ? 28.395 39.060 31.496 1.00 29.45 39 ALA B C 1
ATOM 1622 O O . ALA D 4 41 ? 29.184 38.506 30.723 1.00 29.16 39 ALA B O 1
ATOM 1624 N N . VAL D 4 42 ? 28.674 39.268 32.779 1.00 29.65 40 VAL B N 1
ATOM 1625 C CA . VAL D 4 42 ? 29.917 38.779 33.361 1.00 31.54 40 VAL B CA 1
ATOM 1626 C C . VAL D 4 42 ? 29.513 37.913 34.531 1.00 32.11 40 VAL B C 1
ATOM 1627 O O . VAL D 4 42 ? 28.884 38.399 35.466 1.00 33.55 40 VAL B O 1
ATOM 1631 N N . TYR D 4 43 ? 29.874 36.636 34.485 1.00 32.78 41 TYR B N 1
ATOM 1632 C CA . TYR D 4 43 ? 29.502 35.722 35.553 1.00 32.81 41 TYR B CA 1
ATOM 1633 C C . TYR D 4 43 ? 30.639 35.431 36.514 1.00 35.65 41 TYR B C 1
ATOM 1634 O O . TYR D 4 43 ? 31.808 35.662 36.205 1.00 35.45 41 TYR B O 1
ATOM 1643 N N . CYS D 4 44 ? 30.273 34.927 37.691 1.00 38.18 42 CYS B N 1
ATOM 1644 C CA . CYS D 4 44 ? 31.238 34.585 38.710 1.00 40.40 42 CYS B CA 1
ATOM 1645 C C . CYS D 4 44 ? 30.898 33.210 39.271 1.00 41.67 42 CYS B C 1
ATOM 1646 O O . CYS D 4 44 ? 29.881 33.039 39.951 1.00 40.44 42 CYS B O 1
ATOM 1649 N N . CYS D 4 45 ? 31.742 32.229 38.969 1.00 42.22 43 CYS B N 1
ATOM 1650 C CA . CYS D 4 45 ? 31.536 30.866 39.448 1.00 44.73 43 CYS B CA 1
ATOM 1651 C C . CYS D 4 45 ? 31.574 30.820 40.971 1.00 46.50 43 CYS B C 1
ATOM 1652 O O . CYS D 4 45 ? 32.577 31.176 41.591 1.00 46.96 43 CYS B O 1
ATOM 1655 N N . LYS D 4 46 ? 30.485 30.375 41.578 1.00 49.06 44 LYS B N 1
ATOM 1656 C CA . LYS D 4 46 ? 30.438 30.297 43.030 1.00 51.63 44 LYS B CA 1
ATOM 1657 C C . LYS D 4 46 ? 30.944 28.951 43.526 1.00 52.48 44 LYS B C 1
ATOM 1658 O O . LYS D 4 46 ? 30.677 28.559 44.658 1.00 54.11 44 LYS B O 1
ATOM 1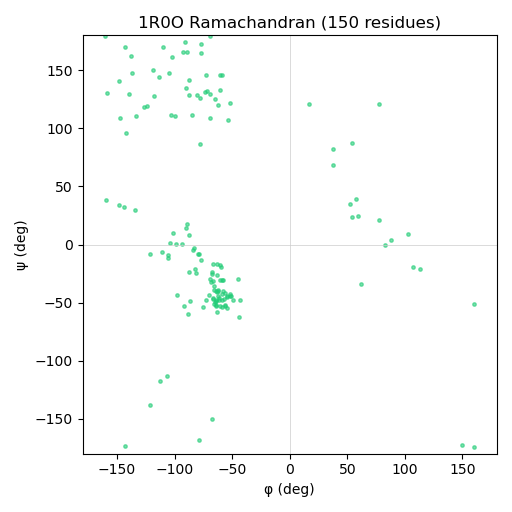664 N N . PHE D 4 47 ? 31.669 28.243 42.664 1.00 52.89 45 PHE B N 1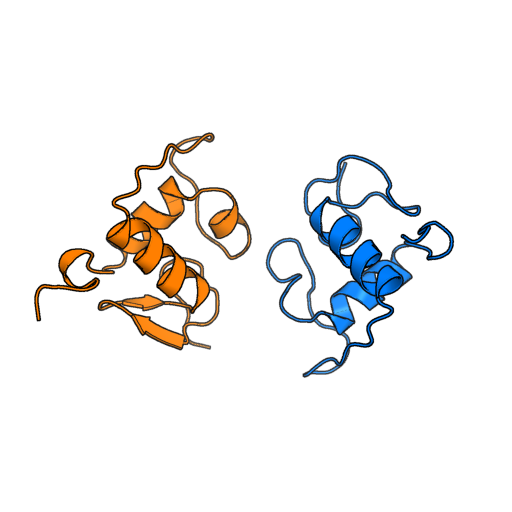
ATOM 1665 C CA . PHE D 4 47 ? 32.243 26.951 43.019 1.00 51.82 45 PHE B CA 1
ATOM 1666 C C . PHE D 4 47 ? 33.750 27.050 42.836 1.00 52.63 45 PHE B C 1
ATOM 1667 O O . PHE D 4 47 ? 34.352 28.067 43.173 1.00 52.83 45 PHE B O 1
ATOM 1675 N N . GLY D 4 48 ? 34.363 26.015 42.278 1.00 53.87 46 GLY B N 1
ATOM 1676 C CA . GLY D 4 48 ? 35.805 26.043 42.098 1.00 54.49 46 GLY B CA 1
ATOM 1677 C C . GLY D 4 48 ? 36.350 26.605 40.798 1.00 55.26 46 GLY B C 1
ATOM 1678 O O . GLY D 4 48 ? 37.533 26.411 40.499 1.00 55.30 46 GLY B O 1
ATOM 1679 N N . ARG D 4 49 ? 35.513 27.294 40.022 1.00 55.77 47 ARG B N 1
ATOM 1680 C CA . ARG D 4 49 ? 35.955 27.876 38.752 1.00 55.54 47 ARG B CA 1
ATOM 1681 C C . ARG D 4 49 ? 36.492 26.826 37.784 1.00 53.83 47 ARG B C 1
ATOM 1682 O O . ARG D 4 49 ? 37.291 27.137 36.904 1.00 53.94 47 ARG B O 1
ATOM 1690 N N . ALA D 4 50 ? 36.056 25.581 37.950 1.00 51.03 48 ALA B N 1
ATOM 1691 C CA . ALA D 4 50 ? 36.502 24.502 37.074 1.00 49.06 48 ALA B CA 1
ATOM 1692 C C . ALA D 4 50 ? 35.375 23.510 36.823 1.00 46.58 48 ALA B C 1
ATOM 1693 O O . ALA D 4 50 ? 35.616 22.317 36.648 1.00 46.29 48 ALA B O 1
ATOM 1695 N N . CYS D 4 51 ? 34.144 24.011 36.803 1.00 43.63 49 CYS B N 1
ATOM 1696 C CA . CYS D 4 51 ? 32.975 23.169 36.583 1.00 39.34 49 CYS B CA 1
ATOM 1697 C C . CYS D 4 51 ? 32.972 22.450 35.243 1.00 38.97 49 CYS B C 1
ATOM 1698 O O . CYS D 4 51 ? 33.236 23.052 34.205 1.00 37.19 49 CYS B O 1
ATOM 1701 N N . GLU D 4 52 ? 32.675 21.153 35.285 1.00 38.46 50 GLU B N 1
ATOM 1702 C CA . GLU D 4 52 ? 32.586 20.328 34.084 1.00 39.16 50 GLU B CA 1
ATOM 1703 C C . GLU D 4 52 ? 31.119 20.413 33.640 1.00 35.34 50 GLU B C 1
ATOM 1704 O O . GLU D 4 52 ? 30.223 20.278 34.468 1.00 34.96 50 GLU B O 1
ATOM 1710 N N . MET D 4 53 ? 30.873 20.613 32.351 1.00 32.19 51 MET B N 1
ATOM 1711 C CA . MET D 4 53 ? 29.507 20.743 31.848 1.00 30.62 51 MET B CA 1
ATOM 1712 C C . MET D 4 53 ? 28.761 19.458 31.454 1.00 30.30 51 MET B C 1
ATOM 1713 O O . MET D 4 53 ? 29.341 18.525 30.889 1.00 30.68 51 MET B O 1
ATOM 1718 N N . ASP D 4 54 ? 27.466 19.440 31.761 1.00 28.65 52 ASP B N 1
ATOM 1719 C CA . ASP D 4 54 ? 26.537 18.356 31.418 1.00 28.36 52 ASP B CA 1
ATOM 1720 C C . ASP D 4 54 ? 25.153 18.976 31.516 1.00 26.91 52 ASP B C 1
ATOM 1721 O O . ASP D 4 54 ? 25.046 20.150 31.822 1.00 28.10 52 ASP B O 1
ATOM 1726 N N . MET D 4 55 ? 24.089 18.234 31.251 1.00 28.58 53 MET B N 1
ATOM 1727 C CA . MET D 4 55 ? 22.765 18.857 31.285 1.00 30.05 53 MET B CA 1
ATOM 1728 C C . MET D 4 55 ? 22.310 19.396 32.630 1.00 31.97 53 MET B C 1
ATOM 1729 O O . MET D 4 55 ? 21.376 20.203 32.711 1.00 33.69 53 MET B O 1
ATOM 1734 N N . TYR D 4 56 ? 22.983 18.960 33.684 1.00 31.11 54 TYR B N 1
ATOM 1735 C CA . TYR D 4 56 ? 22.677 19.414 35.022 1.00 31.68 54 TYR B CA 1
ATOM 1736 C C . TYR D 4 56 ? 23.538 20.631 35.357 1.00 29.54 54 TYR B C 1
ATOM 1737 O O . TYR D 4 56 ? 23.036 21.677 35.744 1.00 32.16 54 TYR B O 1
ATOM 1746 N N . MET D 4 57 ? 24.842 20.494 35.192 1.00 29.36 55 MET B N 1
ATOM 1747 C CA . MET D 4 57 ? 25.774 21.575 35.515 1.00 30.46 55 MET B CA 1
ATOM 1748 C C . MET D 4 57 ? 25.621 22.859 34.686 1.00 30.07 55 MET B C 1
ATOM 1749 O O . MET D 4 57 ? 25.989 23.946 35.146 1.00 27.32 55 MET B O 1
ATOM 1754 N N . ARG D 4 58 ? 25.094 22.737 33.468 1.00 29.19 56 ARG B N 1
ATOM 1755 C CA . ARG D 4 58 ? 24.936 23.897 32.599 1.00 28.93 56 ARG B CA 1
ATOM 1756 C C . ARG D 4 58 ? 24.032 24.952 33.184 1.00 30.34 56 ARG B C 1
ATOM 1757 O O . ARG D 4 58 ? 24.230 26.130 32.924 1.00 29.47 56 ARG B O 1
ATOM 1765 N N . ARG D 4 59 ? 23.060 24.527 33.988 1.00 33.50 57 ARG B N 1
ATOM 1766 C CA . ARG D 4 59 ? 22.122 25.447 34.624 1.00 35.93 57 ARG B CA 1
ATOM 1767 C C . ARG D 4 59 ? 22.700 25.941 35.942 1.00 34.25 57 ARG B C 1
ATOM 1768 O O . ARG D 4 59 ? 22.327 27.004 36.432 1.00 33.26 57 ARG B O 1
ATOM 1776 N N . LYS D 4 60 ? 23.615 25.165 36.510 1.00 34.49 58 LYS B N 1
ATOM 1777 C CA . LYS D 4 60 ? 24.223 25.519 37.792 1.00 34.70 58 LYS B CA 1
ATOM 1778 C C . LYS D 4 60 ? 25.369 26.531 37.760 1.00 32.79 58 LYS B C 1
ATOM 1779 O O . LYS D 4 60 ? 25.623 27.180 38.770 1.00 31.98 58 LYS B O 1
ATOM 1785 N N . CYS D 4 61 ? 26.070 26.667 36.636 1.00 31.16 59 CYS B N 1
ATOM 1786 C CA . CYS D 4 61 ? 27.184 27.623 36.577 1.00 29.38 59 CYS B CA 1
ATOM 1787 C C . CYS D 4 61 ? 27.317 28.354 35.244 1.00 29.00 59 CYS B C 1
ATOM 1788 O O . CYS D 4 61 ? 27.936 27.863 34.298 1.00 27.29 59 CYS B O 1
ATOM 1791 N N . GLN D 4 62 ? 26.752 29.552 35.193 1.00 29.96 60 GLN B N 1
ATOM 1792 C CA . GLN D 4 62 ? 26.787 30.365 33.997 1.00 29.64 60 GLN B CA 1
ATOM 1793 C C . GLN D 4 62 ? 28.218 30.733 33.599 1.00 30.53 60 GLN B C 1
ATOM 1794 O O . GLN D 4 62 ? 28.553 30.724 32.414 1.00 32.31 60 GLN B O 1
ATOM 1800 N N . GLU D 4 63 ? 29.086 31.031 34.561 1.00 30.97 61 GLU B N 1
ATOM 1801 C CA . GLU D 4 63 ? 30.450 31.395 34.175 1.00 32.45 61 GLU B CA 1
ATOM 1802 C C . GLU D 4 63 ? 31.184 30.262 33.510 1.00 31.82 61 GLU B C 1
ATOM 1803 O O . GLU D 4 63 ? 31.803 30.457 32.465 1.00 32.29 61 GLU B O 1
ATOM 1809 N N . CYS D 4 64 ? 31.133 29.073 34.109 1.00 31.23 62 CYS B N 1
ATOM 1810 C CA . CYS D 4 64 ? 31.831 27.942 33.506 1.00 30.10 62 CYS B CA 1
ATOM 1811 C C . CYS D 4 64 ? 31.159 27.509 32.198 1.00 27.52 62 CYS B C 1
ATOM 1812 O O . CYS D 4 64 ? 31.829 27.019 31.290 1.00 26.90 62 CYS B O 1
ATOM 1815 N N . ARG D 4 65 ? 29.847 27.716 32.090 1.00 25.61 63 ARG B N 1
ATOM 1816 C CA . ARG D 4 65 ? 29.133 27.363 30.858 1.00 22.96 63 ARG B CA 1
ATOM 1817 C C . ARG D 4 65 ? 29.528 28.327 29.737 1.00 24.06 63 ARG B C 1
ATOM 1818 O O . ARG D 4 65 ? 29.768 27.903 28.614 1.00 24.32 63 ARG B O 1
ATOM 1826 N N . LEU D 4 66 ? 29.597 29.627 30.039 1.00 22.05 64 LEU B N 1
ATOM 1827 C CA . LEU D 4 66 ? 29.976 30.589 29.013 1.00 24.45 64 LEU B CA 1
ATOM 1828 C C . LEU D 4 66 ? 31.415 30.334 28.536 1.00 28.00 64 LEU B C 1
ATOM 1829 O O . LEU D 4 66 ? 31.697 30.445 27.335 1.00 27.95 64 LEU B O 1
ATOM 1834 N N . LYS D 4 67 ? 32.315 30.000 29.466 1.00 27.80 65 LYS B N 1
ATOM 1835 C CA . LYS D 4 67 ? 33.704 29.723 29.098 1.00 31.08 65 LYS B CA 1
ATOM 1836 C C . LYS D 4 67 ? 33.777 28.515 28.157 1.00 30.27 65 LYS B C 1
ATOM 1837 O O . LYS D 4 67 ? 34.489 28.533 27.140 1.00 31.07 65 LYS B O 1
ATOM 1843 N N . LYS D 4 68 ? 33.031 27.468 28.493 1.00 29.14 66 LYS B N 1
ATOM 1844 C CA . LYS D 4 68 ? 33.016 26.281 27.668 1.00 27.66 66 LYS B CA 1
ATOM 1845 C C . LYS D 4 68 ? 32.490 26.677 26.285 1.00 29.87 66 LYS B C 1
ATOM 1846 O O . LYS D 4 68 ? 33.080 26.303 25.262 1.00 29.96 66 LYS B O 1
ATOM 1852 N N . CYS D 4 69 ? 31.401 27.454 26.249 1.00 29.03 67 CYS B N 1
ATOM 1853 C CA . CYS D 4 69 ? 30.830 27.903 24.977 1.00 28.58 67 CYS B CA 1
ATOM 1854 C C . CYS D 4 69 ? 31.916 28.496 24.089 1.00 30.12 67 CYS B C 1
ATOM 1855 O O . CYS D 4 69 ? 32.010 28.188 22.896 1.00 31.13 67 CYS B O 1
ATOM 1858 N N . LEU D 4 70 ? 32.722 29.367 24.685 1.00 30.38 68 LEU B N 1
ATOM 1859 C CA . LEU D 4 70 ? 33.815 30.039 23.991 1.00 32.28 68 LEU B CA 1
ATOM 1860 C C . LEU D 4 70 ? 34.920 29.082 23.572 1.00 31.70 68 LEU B C 1
ATOM 1861 O O . LEU D 4 70 ? 35.401 29.137 22.448 1.00 33.98 68 LEU B O 1
ATOM 1866 N N . ALA D 4 71 ? 35.319 28.219 24.496 1.00 32.50 69 ALA B N 1
ATOM 1867 C CA . ALA D 4 71 ? 36.381 27.261 24.261 1.00 33.00 69 ALA B CA 1
ATOM 1868 C C . ALA D 4 71 ? 36.072 26.345 23.080 1.00 33.81 69 ALA B C 1
ATOM 1869 O O . ALA D 4 71 ? 36.967 25.874 22.371 1.00 33.45 69 ALA B O 1
ATOM 1871 N N . VAL D 4 72 ? 34.787 26.103 22.887 1.00 33.95 70 VAL B N 1
ATOM 1872 C CA . VAL D 4 72 ? 34.292 25.228 21.847 1.00 33.84 70 VAL B CA 1
ATOM 1873 C C . VAL D 4 72 ? 34.153 25.940 20.501 1.00 35.12 70 VAL B C 1
ATOM 1874 O O . VAL D 4 72 ? 33.848 25.326 19.482 1.00 36.00 70 VAL B O 1
ATOM 1878 N N . GLY D 4 73 ? 34.396 27.241 20.477 1.00 35.89 71 GLY B N 1
ATOM 1879 C CA . GLY D 4 73 ? 34.290 27.943 19.209 1.00 36.89 71 GLY B CA 1
ATOM 1880 C C . GLY D 4 73 ? 33.058 28.784 18.918 1.00 35.42 71 GLY B C 1
ATOM 1881 O O . GLY D 4 73 ? 32.885 29.213 17.782 1.00 37.16 71 GLY B O 1
ATOM 1882 N N . MET D 4 74 ? 32.180 29.007 19.891 1.00 34.77 72 MET B N 1
ATOM 1883 C CA . MET D 4 74 ? 31.027 29.866 19.619 1.00 33.04 72 MET B CA 1
ATOM 1884 C C . MET D 4 74 ? 31.643 31.264 19.543 1.00 31.82 72 MET B C 1
ATOM 1885 O O . MET D 4 74 ? 32.437 31.640 20.400 1.00 29.34 72 MET B O 1
ATOM 1890 N N . ARG D 4 75 ? 31.295 32.017 18.505 1.00 32.04 73 ARG B N 1
ATOM 1891 C CA . ARG D 4 75 ? 31.874 33.345 18.287 1.00 32.15 73 ARG B CA 1
ATOM 1892 C C . ARG D 4 75 ? 31.019 34.534 18.720 1.00 30.12 73 ARG B C 1
ATOM 1893 O O . ARG D 4 75 ? 30.024 34.857 18.083 1.00 30.12 73 ARG B O 1
ATOM 1901 N N . PRO D 4 76 ? 31.432 35.236 19.785 1.00 30.19 74 PRO B N 1
ATOM 1902 C CA . PRO D 4 76 ? 30.670 36.393 20.276 1.00 30.32 74 PRO B CA 1
ATOM 1903 C C . PRO D 4 76 ? 30.442 37.456 19.213 1.00 32.36 74 PRO B C 1
ATOM 1904 O O . PRO D 4 76 ? 29.347 38.019 19.098 1.00 34.39 74 PRO B O 1
ATOM 1908 N N . GLU D 4 77 ? 31.477 37.717 18.426 1.00 34.14 75 GLU B N 1
ATOM 1909 C CA . GLU D 4 77 ? 31.412 38.717 17.363 1.00 36.26 75 GLU B CA 1
ATOM 1910 C C . GLU D 4 77 ? 30.343 38.411 16.301 1.00 35.92 75 GLU B C 1
ATOM 1911 O O . GLU D 4 77 ? 29.942 39.299 15.553 1.00 33.24 75 GLU B O 1
ATOM 1917 N N . CYS D 4 78 ? 29.870 37.166 16.249 1.00 36.20 76 CYS B N 1
ATOM 1918 C CA . CYS D 4 78 ? 28.841 36.788 15.279 1.00 36.81 76 CYS B CA 1
ATOM 1919 C C . CYS D 4 78 ? 27.447 36.913 15.873 1.00 38.00 76 CYS B C 1
ATOM 1920 O O . CYS D 4 78 ? 26.451 36.618 15.200 1.00 38.33 76 CYS B O 1
ATOM 1923 N N . VAL D 4 79 ? 27.380 37.333 17.137 1.00 37.55 77 VAL B N 1
ATOM 1924 C CA . VAL D 4 79 ? 26.098 37.524 17.820 1.00 37.71 77 VAL B CA 1
ATOM 1925 C C . VAL D 4 79 ? 25.613 38.928 17.464 1.00 37.54 77 VAL B C 1
ATOM 1926 O O . VAL D 4 79 ? 26.197 39.917 17.887 1.00 34.23 77 VAL B O 1
ATOM 1930 N N . VAL D 4 80 ? 24.539 38.999 16.685 1.00 40.22 78 VAL B N 1
ATOM 1931 C CA . VAL D 4 80 ? 23.981 40.266 16.224 1.00 41.80 78 VAL B CA 1
ATOM 1932 C C . VAL D 4 80 ? 25.046 41.317 15.893 1.00 43.26 78 VAL B C 1
ATOM 1933 O O . VAL D 4 80 ? 25.217 42.318 16.603 1.00 41.93 78 VAL B O 1
ATOM 1937 N N . PRO D 4 81 ? 25.808 41.069 14.815 1.00 44.80 79 PRO B N 1
ATOM 1938 C CA . PRO D 4 81 ? 26.855 41.991 14.373 1.00 47.00 79 PRO B CA 1
ATOM 1939 C C . PRO D 4 81 ? 26.169 43.156 13.655 1.00 48.39 79 PRO B C 1
ATOM 1940 O O . PRO D 4 81 ? 24.958 43.113 13.442 1.00 46.21 79 PRO B O 1
ATOM 1944 N N . GLU D 4 82 ? 26.922 44.196 13.300 1.00 50.56 80 GLU B N 1
ATOM 1945 C CA . GLU D 4 82 ? 26.334 45.351 12.616 1.00 54.01 80 GLU B CA 1
ATOM 1946 C C . GLU D 4 82 ? 26.087 45.076 11.131 1.00 55.66 80 GLU B C 1
ATOM 1947 O O . GLU D 4 82 ? 26.916 45.400 10.283 1.00 56.35 80 GLU B O 1
ATOM 1953 N N . ASN D 4 83 ? 24.919 44.498 10.851 1.00 57.23 81 ASN B N 1
ATOM 1954 C CA . ASN D 4 83 ? 24.470 44.094 9.515 1.00 58.17 81 ASN B CA 1
ATOM 1955 C C . ASN D 4 83 ? 24.946 42.661 9.270 1.00 59.20 81 ASN B C 1
ATOM 1956 O O . ASN D 4 83 ? 24.276 41.718 9.769 1.00 58.46 81 ASN B O 1
#

Secondary structure (DSSP, 8-state):
-B-TTT-SBP-S-TTTS---HHHHHHHHHHHHTT-----SS-S----STTTGGG-HHHHHHHHHHTT--TTS----/----TTT-S---EESSSSEE-HHHHHHHHHHHHTT-----SS-S-PPPSTTHHHH-HHHHHHHHHHTT--GGGSS---

Sequence (154 aa):
HLCSICGDRASGKHYGVYSCEGCKGFFKRTVRKDLTYACRENRNCIIDKRQRNRCQYCRYQKCLTCGMKREAVQEEEELCLVCGDRASGYHYNALTCEGCKGFFRRSVTKSAVYCCKFGRACEMDMYMRRKCQECRLKKCLAVGMRPECVVPEN

B-factor: mean 45.49, std 15.01, range [18.08, 109.18]

Solvent-accessible surface area: 9659 Å² total; per-residue (Å²): 147,119,4,59,1,9,38,13,195,7,81,27,109,47,36,36,17,87,0,1,111,26,0,62,16,9,0,70,116,2,20,86,115,102,79,132,36,86,24,208,136,111,174,122,40,105,5,28,64,103,45,29,84,77,10,99,37,8,12,27,64,69,0,68,112,39,35,4,106,90,153,36,18,150,74,146,148,102,88,4,92,3,7,43,15,136,17,68,20,158,30,58,95,3,23,0,2,95,30,0,65,15,10,0,108,121,2,34,72,139,88,28,143,37,109,11,169,111,64,161,89,29,146,17,44,24,31,37,27,135,98,5,95,33,8,19,30,90,72,0,80,87,33,29,4,112,61,112,53,10,111,73,183,142

Nearest PDB structures (foldseek):
  1r0o-assembly1_A  TM=1.013E+00  e=1.237E-16  Drosophila melanogaster
  4cn3-assembly2_D  TM=9.971E-01  e=1.311E-13  Homo sapiens
  8j54-assembly2_F  TM=1.000E+00  e=1.613E-13  Mus musculus
  3dzy-assembly1_A  TM=1.001E+00  e=2.125E-13  Homo sapiens
  1kb2-assembly1_B  TM=9.784E-01  e=2.352E-09  Homo sapiens